Protein AF-A0A8B7J6E9-F1 (afdb_monomer_lite)

Radius of gyration: 14.66 Å; chains: 1; bounding box: 37×29×41 Å

pLDDT: mean 97.32, std 1.96, range [85.5, 98.81]

Structure (mmCIF, N/CA/C/O backbone):
data_AF-A0A8B7J6E9-F1
#
_entry.id   AF-A0A8B7J6E9-F1
#
loop_
_atom_site.group_PDB
_atom_site.id
_atom_site.type_symbol
_atom_site.label_atom_id
_atom_site.label_alt_id
_atom_site.label_comp_id
_atom_site.label_asym_id
_atom_site.label_entity_id
_atom_site.label_seq_id
_atom_site.pdbx_PDB_ins_code
_atom_site.Cartn_x
_atom_site.Cartn_y
_atom_site.Cartn_z
_atom_site.occupancy
_atom_site.B_iso_or_equiv
_atom_site.auth_seq_id
_atom_site.auth_comp_id
_atom_site.auth_asym_id
_atom_site.auth_atom_id
_atom_site.pdbx_PDB_model_num
ATOM 1 N N . SER A 1 1 ? 13.350 5.293 -12.686 1.00 85.50 1 SER A N 1
ATOM 2 C CA . SER A 1 1 ? 12.017 5.056 -12.094 1.00 85.50 1 SER A CA 1
ATOM 3 C C . SER A 1 1 ? 11.656 3.571 -12.085 1.00 85.50 1 SER A C 1
ATOM 5 O O . SER A 1 1 ? 11.449 3.033 -11.006 1.00 85.50 1 SER A O 1
ATOM 7 N N . PHE A 1 2 ? 11.700 2.877 -13.236 1.00 96.94 2 PHE A N 1
ATOM 8 C CA . PHE A 1 2 ? 11.349 1.450 -13.368 1.00 96.94 2 PHE A CA 1
ATOM 9 C C . PHE A 1 2 ? 11.949 0.525 -12.295 1.00 96.94 2 PHE A C 1
ATOM 11 O O . PHE A 1 2 ? 11.210 -0.115 -11.555 1.00 96.94 2 PHE A O 1
ATOM 18 N N . ALA A 1 3 ? 13.278 0.523 -12.136 1.00 97.44 3 ALA A N 1
ATOM 19 C CA . ALA A 1 3 ? 13.962 -0.342 -11.169 1.00 97.44 3 ALA A CA 1
ATOM 20 C C . ALA A 1 3 ? 13.503 -0.131 -9.712 1.00 97.44 3 ALA A C 1
ATOM 22 O O . ALA A 1 3 ? 13.430 -1.090 -8.945 1.00 97.44 3 ALA A O 1
ATOM 23 N N . ARG A 1 4 ? 13.149 1.108 -9.330 1.00 97.75 4 ARG A N 1
ATOM 24 C CA . ARG A 1 4 ? 12.615 1.411 -7.991 1.00 97.75 4 ARG A CA 1
ATOM 25 C C . ARG A 1 4 ? 11.252 0.757 -7.794 1.00 97.75 4 ARG A C 1
ATOM 27 O O . ARG A 1 4 ? 11.024 0.134 -6.767 1.00 97.75 4 ARG A O 1
ATOM 34 N N . ILE A 1 5 ? 10.363 0.882 -8.775 1.00 98.12 5 ILE A N 1
ATOM 35 C CA . ILE A 1 5 ? 9.013 0.316 -8.695 1.00 98.12 5 ILE A CA 1
ATOM 36 C C . ILE A 1 5 ? 9.085 -1.217 -8.731 1.00 98.12 5 ILE A C 1
ATOM 38 O O . ILE A 1 5 ? 8.449 -1.874 -7.913 1.00 98.12 5 ILE A O 1
ATOM 42 N N . LYS A 1 6 ? 9.945 -1.788 -9.586 1.00 97.94 6 LYS A N 1
ATOM 43 C CA . LYS A 1 6 ? 10.235 -3.228 -9.609 1.00 97.94 6 LYS A CA 1
ATOM 44 C C . LYS A 1 6 ? 10.681 -3.736 -8.235 1.00 97.94 6 LYS A C 1
ATOM 46 O O . LYS A 1 6 ? 10.162 -4.741 -7.774 1.00 97.94 6 LYS A O 1
ATOM 51 N N . LYS A 1 7 ? 11.562 -3.010 -7.532 1.00 98.12 7 LYS A N 1
ATOM 52 C CA . LYS A 1 7 ? 11.974 -3.355 -6.158 1.00 98.12 7 LYS A CA 1
ATOM 53 C C . LYS A 1 7 ? 10.786 -3.425 -5.186 1.00 98.12 7 LYS A C 1
ATOM 55 O O . LYS A 1 7 ? 10.747 -4.332 -4.364 1.00 98.12 7 LYS A O 1
ATOM 60 N N . TRP A 1 8 ? 9.827 -2.505 -5.278 1.00 98.44 8 TRP A N 1
ATOM 61 C CA . TRP A 1 8 ? 8.625 -2.521 -4.433 1.00 98.44 8 TRP A CA 1
ATOM 62 C C . TRP A 1 8 ? 7.673 -3.670 -4.764 1.00 98.44 8 TRP A C 1
ATOM 64 O O . TRP A 1 8 ? 7.115 -4.279 -3.857 1.00 98.44 8 TRP A O 1
ATOM 74 N N . ILE A 1 9 ? 7.535 -4.009 -6.045 1.00 98.19 9 ILE A N 1
ATOM 75 C CA . ILE A 1 9 ? 6.778 -5.192 -6.469 1.00 98.19 9 ILE A CA 1
ATOM 76 C C . ILE A 1 9 ? 7.440 -6.469 -5.926 1.00 98.19 9 ILE A C 1
ATOM 78 O O . ILE A 1 9 ? 6.750 -7.346 -5.418 1.00 98.19 9 ILE A O 1
ATOM 82 N N . GLU A 1 10 ? 8.771 -6.565 -5.954 1.00 98.19 10 GLU A N 1
ATOM 83 C CA . GLU A 1 10 ? 9.491 -7.701 -5.361 1.00 98.19 10 GLU A CA 1
ATOM 84 C C . GLU A 1 10 ? 9.395 -7.735 -3.824 1.00 98.19 10 GLU A C 1
ATOM 86 O O . GLU A 1 10 ? 9.245 -8.810 -3.243 1.00 98.19 10 GLU A O 1
ATOM 91 N N . HIS A 1 11 ? 9.393 -6.581 -3.147 1.00 98.31 11 HIS A N 1
ATOM 92 C CA . HIS A 1 11 ? 9.071 -6.498 -1.712 1.00 98.31 11 HIS A CA 1
ATOM 93 C C . HIS A 1 11 ? 7.668 -7.051 -1.425 1.00 98.31 11 HIS A C 1
ATOM 95 O O . HIS A 1 11 ? 7.506 -7.888 -0.540 1.00 98.31 11 HIS A O 1
ATOM 101 N N . ALA A 1 12 ? 6.669 -6.675 -2.229 1.00 98.25 12 ALA A N 1
ATOM 102 C CA . ALA A 1 12 ? 5.304 -7.184 -2.093 1.00 98.25 12 ALA A CA 1
ATOM 103 C C . ALA A 1 12 ? 5.180 -8.696 -2.348 1.00 98.25 12 ALA A C 1
ATOM 105 O O . ALA A 1 12 ? 4.331 -9.341 -1.741 1.00 98.25 12 ALA A O 1
ATOM 106 N N . LYS A 1 13 ? 6.032 -9.280 -3.204 1.00 97.81 13 LYS A N 1
ATOM 107 C CA . LYS A 1 13 ? 6.082 -10.737 -3.435 1.00 97.81 13 LYS A CA 1
ATOM 108 C C . LYS A 1 13 ? 6.750 -11.513 -2.301 1.00 97.81 13 LYS A C 1
ATOM 110 O O . LYS A 1 13 ? 6.470 -12.696 -2.136 1.00 97.81 13 LYS A O 1
ATOM 115 N N . THR A 1 14 ? 7.680 -10.886 -1.581 1.00 97.88 14 THR A N 1
ATOM 116 C CA . THR A 1 14 ? 8.551 -11.573 -0.612 1.00 97.88 14 THR A CA 1
ATOM 117 C C . THR A 1 14 ? 8.152 -11.344 0.844 1.00 97.88 14 THR A C 1
ATOM 119 O O . THR A 1 14 ? 8.437 -12.192 1.690 1.00 97.88 14 THR A O 1
ATOM 122 N N . SER A 1 15 ? 7.484 -10.231 1.156 1.00 97.88 15 SER A N 1
ATOM 123 C CA . SER A 1 15 ? 7.000 -9.925 2.504 1.00 97.88 15 SER A CA 1
ATOM 124 C C . SER A 1 15 ? 5.830 -10.828 2.899 1.00 97.88 15 SER A C 1
ATOM 126 O O . SER A 1 15 ? 4.848 -10.949 2.174 1.00 97.88 15 SER A O 1
ATOM 128 N N . SER A 1 16 ? 5.878 -11.401 4.104 1.00 97.56 16 SER A N 1
ATOM 129 C CA . SER A 1 16 ? 4.777 -12.201 4.664 1.00 97.56 16 SER A CA 1
ATOM 130 C C . SER A 1 16 ? 3.538 -11.377 5.033 1.00 97.56 16 SER A C 1
ATOM 132 O O . SER A 1 16 ? 2.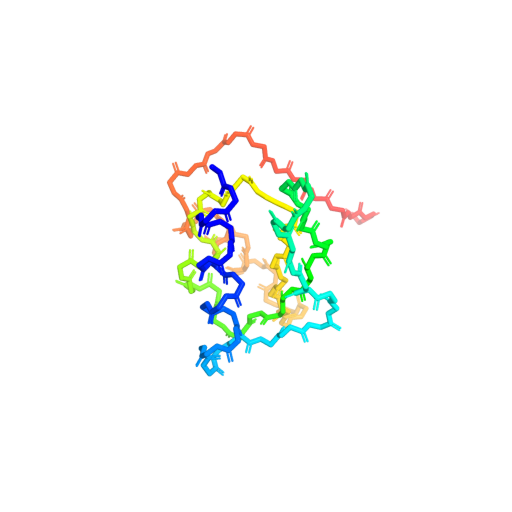467 -11.941 5.270 1.00 97.56 16 SER A O 1
ATOM 134 N N . ASN A 1 17 ? 3.688 -10.053 5.129 1.00 97.31 17 ASN A N 1
ATOM 135 C CA . ASN A 1 17 ? 2.605 -9.134 5.472 1.00 97.31 17 ASN A CA 1
ATOM 136 C C . ASN A 1 17 ? 1.858 -8.619 4.242 1.00 97.31 17 ASN A C 1
ATOM 138 O O . ASN A 1 17 ? 0.807 -8.006 4.409 1.00 97.31 17 ASN A O 1
ATOM 142 N N . LEU A 1 18 ? 2.388 -8.859 3.040 1.00 98.69 18 LEU A N 1
ATOM 143 C CA . LEU A 1 18 ? 1.860 -8.328 1.793 1.00 98.69 18 LEU A CA 1
ATOM 144 C C . LEU A 1 18 ? 1.307 -9.455 0.922 1.00 98.69 18 LEU A C 1
ATOM 146 O O . LEU A 1 18 ? 1.782 -10.588 0.936 1.00 98.69 18 LEU A O 1
ATOM 150 N N . THR A 1 19 ? 0.254 -9.162 0.174 1.00 98.69 19 THR A N 1
ATOM 151 C CA . THR A 1 19 ? -0.322 -10.091 -0.798 1.00 98.69 19 THR A CA 1
ATOM 152 C C . THR A 1 19 ? -0.715 -9.310 -2.038 1.00 98.69 19 THR A C 1
ATOM 154 O O . THR A 1 19 ? -1.498 -8.368 -1.962 1.00 98.69 19 THR A O 1
ATOM 157 N N . ILE A 1 20 ? -0.167 -9.684 -3.194 1.00 98.62 20 ILE A N 1
ATOM 158 C CA . ILE A 1 20 ? -0.567 -9.088 -4.472 1.00 98.62 20 ILE A CA 1
ATOM 159 C C . ILE A 1 20 ? -1.934 -9.660 -4.850 1.00 98.62 20 ILE A C 1
ATOM 161 O O . ILE A 1 20 ? -2.068 -10.862 -5.073 1.00 98.62 20 ILE A O 1
ATOM 165 N N . LEU A 1 21 ? -2.942 -8.793 -4.910 1.00 98.69 21 LEU A N 1
ATOM 166 C CA . LEU A 1 21 ? -4.313 -9.143 -5.278 1.00 98.69 21 LEU A CA 1
ATOM 167 C C . LEU A 1 21 ? -4.522 -9.125 -6.797 1.00 98.69 21 LEU A C 1
ATOM 169 O O . LEU A 1 21 ? -5.310 -9.907 -7.323 1.00 98.69 21 LEU A O 1
ATOM 173 N N . ALA A 1 22 ? -3.834 -8.222 -7.501 1.00 98.69 22 ALA A N 1
ATOM 174 C CA . ALA A 1 22 ? -3.915 -8.083 -8.951 1.00 98.69 22 ALA A CA 1
ATOM 175 C C . ALA A 1 22 ? -2.633 -7.466 -9.532 1.00 98.69 22 ALA A C 1
ATOM 177 O O . ALA A 1 22 ? -2.011 -6.612 -8.895 1.00 98.69 22 ALA A O 1
ATOM 178 N N . GLY A 1 23 ? -2.284 -7.866 -10.759 1.00 98.25 23 GLY A N 1
ATOM 179 C CA . GLY A 1 23 ? -1.127 -7.356 -11.501 1.00 98.25 23 GLY A CA 1
ATOM 180 C C . GLY A 1 23 ? 0.217 -7.790 -10.913 1.00 98.25 23 GLY A C 1
ATOM 181 O O . GLY A 1 23 ? 0.381 -8.933 -10.486 1.00 98.25 23 GLY A O 1
ATOM 182 N N . GLY A 1 24 ? 1.191 -6.876 -10.898 1.00 96.88 24 GLY A N 1
ATOM 183 C CA . GLY A 1 24 ? 2.549 -7.143 -10.400 1.00 96.88 24 GLY A CA 1
ATOM 184 C C . GLY A 1 24 ? 3.539 -7.624 -11.470 1.00 96.88 24 GLY A C 1
ATOM 185 O O . GLY A 1 24 ? 4.666 -8.012 -11.136 1.00 96.88 24 GLY A O 1
ATOM 186 N N . GLY A 1 25 ? 3.150 -7.584 -12.747 1.00 97.50 25 GLY A N 1
ATOM 187 C CA . GLY A 1 25 ? 4.056 -7.715 -13.882 1.00 97.50 25 GLY A CA 1
ATOM 188 C C . GLY A 1 25 ? 4.848 -6.432 -14.154 1.00 97.50 25 GLY A C 1
ATOM 189 O O . GLY A 1 25 ? 4.384 -5.311 -13.930 1.00 97.50 25 GLY A O 1
ATOM 190 N N . CYS A 1 26 ? 6.071 -6.592 -14.653 1.00 96.94 26 CYS A N 1
ATOM 191 C CA . CYS A 1 26 ? 6.854 -5.498 -15.218 1.00 96.94 26 CYS A CA 1
ATOM 192 C C . CYS A 1 26 ? 7.776 -6.031 -16.318 1.00 96.94 26 CYS A C 1
ATOM 194 O O . CYS A 1 26 ? 8.308 -7.135 -16.200 1.00 96.94 26 CYS A O 1
ATOM 196 N N . ASP A 1 27 ? 7.964 -5.238 -17.367 1.00 97.44 27 ASP A N 1
ATOM 197 C CA . ASP A 1 27 ? 8.798 -5.567 -18.520 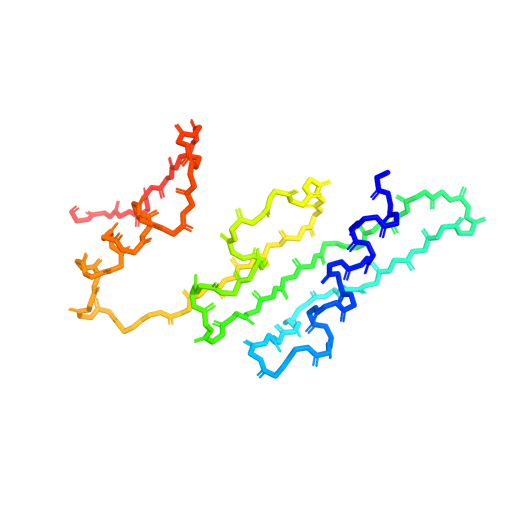1.00 97.44 27 ASP A CA 1
ATOM 198 C C . ASP A 1 27 ? 9.526 -4.300 -18.982 1.00 97.44 27 ASP A C 1
ATOM 200 O O . ASP A 1 27 ? 8.909 -3.244 -19.118 1.00 97.44 27 ASP A O 1
ATOM 204 N N . ASP A 1 28 ? 10.841 -4.399 -19.165 1.00 97.00 28 ASP A N 1
ATOM 205 C CA . ASP A 1 28 ? 11.718 -3.350 -19.687 1.00 97.00 28 ASP A CA 1
ATOM 206 C C . ASP A 1 28 ? 12.392 -3.721 -21.020 1.00 97.00 28 ASP A C 1
ATOM 208 O O . ASP A 1 28 ? 13.292 -3.012 -21.469 1.00 97.00 28 ASP A O 1
ATOM 212 N N . SER A 1 29 ? 11.943 -4.791 -21.687 1.00 97.50 29 SER A N 1
ATOM 213 C CA . SER A 1 29 ? 12.522 -5.284 -22.946 1.00 97.50 29 SER A CA 1
ATOM 214 C C . SER A 1 29 ? 12.353 -4.326 -24.134 1.00 97.50 29 SER A C 1
ATOM 216 O O . SER A 1 29 ? 13.240 -4.242 -24.984 1.00 97.50 29 SER A O 1
ATOM 218 N N . VAL A 1 30 ? 11.237 -3.589 -24.193 1.00 97.06 30 VAL A N 1
ATOM 219 C CA . VAL A 1 30 ? 10.928 -2.607 -25.257 1.00 97.06 30 VAL A CA 1
ATOM 220 C C . VAL A 1 30 ? 10.759 -1.192 -24.695 1.00 97.06 30 VAL A C 1
AT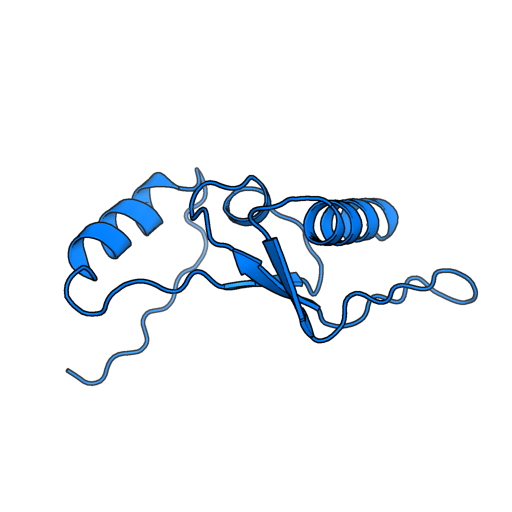OM 222 O O . VAL A 1 30 ? 11.196 -0.216 -25.301 1.00 97.06 30 VAL A O 1
ATOM 225 N N . GLY A 1 31 ? 10.136 -1.063 -23.528 1.00 96.75 31 GLY A N 1
ATOM 226 C CA . GLY A 1 31 ? 9.920 0.199 -22.825 1.00 96.75 31 GLY A CA 1
ATOM 227 C C . GLY A 1 31 ? 9.674 -0.071 -21.348 1.00 96.75 31 GLY A C 1
ATOM 228 O O . GLY A 1 31 ? 9.492 -1.216 -20.968 1.00 96.75 31 GLY A O 1
ATOM 229 N N . TYR A 1 32 ? 9.674 0.960 -20.504 1.00 97.75 32 TYR A N 1
ATOM 230 C CA . TYR A 1 32 ? 9.545 0.792 -19.051 1.00 97.75 32 TYR A CA 1
ATOM 231 C C . TYR A 1 32 ? 8.089 0.566 -18.619 1.00 97.75 32 TYR A C 1
ATOM 233 O O . TYR A 1 32 ? 7.461 1.463 -18.051 1.00 97.75 32 TYR A O 1
ATOM 241 N N . PHE A 1 33 ? 7.554 -0.624 -18.892 1.00 97.94 33 PHE A N 1
ATOM 242 C CA . PHE A 1 33 ? 6.154 -0.965 -18.657 1.00 97.94 33 PHE A CA 1
ATOM 243 C C . PHE A 1 33 ? 5.946 -1.659 -17.313 1.00 97.94 33 PHE A C 1
ATOM 245 O O . PHE A 1 33 ? 6.570 -2.671 -17.000 1.00 97.94 33 PHE A O 1
ATOM 252 N N . ILE A 1 34 ? 5.029 -1.119 -16.513 1.00 98.06 34 ILE A N 1
ATOM 253 C CA . ILE A 1 34 ? 4.645 -1.679 -15.217 1.00 98.06 34 ILE A CA 1
ATOM 254 C C . ILE A 1 34 ? 3.135 -1.835 -15.205 1.00 98.06 34 ILE A C 1
ATOM 256 O O . ILE A 1 34 ? 2.413 -0.867 -15.453 1.00 98.06 34 ILE A O 1
ATOM 260 N N . GLU A 1 35 ? 2.669 -3.047 -14.926 1.00 98.25 35 GLU A N 1
ATOM 261 C CA . GLU A 1 35 ? 1.244 -3.306 -14.772 1.00 98.25 35 GLU A CA 1
ATOM 262 C C . GLU A 1 35 ? 0.700 -2.601 -13.521 1.00 98.25 35 GLU A C 1
ATOM 264 O O . GLU A 1 35 ? 1.398 -2.535 -12.503 1.00 98.25 35 GLU A O 1
ATOM 269 N N . PRO A 1 36 ? -0.554 -2.116 -13.546 1.00 98.50 36 PRO A N 1
ATOM 270 C CA . PRO A 1 36 ? -1.242 -1.704 -12.330 1.00 98.50 36 PRO A CA 1
ATOM 271 C C . PRO A 1 36 ? -1.221 -2.829 -11.297 1.00 98.50 36 PRO A C 1
ATOM 273 O O . PRO A 1 36 ? -1.616 -3.953 -11.595 1.00 98.50 36 PRO A O 1
ATOM 276 N N . CYS A 1 37 ? -0.754 -2.527 -10.090 1.00 98.75 37 CYS A N 1
ATOM 277 C CA . CYS A 1 37 ? -0.570 -3.499 -9.023 1.00 98.75 37 CYS A CA 1
ATOM 278 C C . CYS A 1 37 ? -1.426 -3.117 -7.817 1.00 98.75 37 CYS A C 1
ATOM 280 O O . CYS A 1 37 ? -1.356 -1.981 -7.343 1.00 98.75 37 CYS A O 1
ATOM 282 N N . ILE A 1 38 ? -2.218 -4.067 -7.318 1.00 98.81 38 ILE A N 1
ATOM 283 C CA . ILE A 1 38 ? -2.999 -3.917 -6.087 1.00 98.81 38 ILE A CA 1
ATOM 284 C C . ILE A 1 38 ? -2.425 -4.873 -5.048 1.00 98.81 38 ILE A C 1
ATOM 286 O O . ILE A 1 38 ? -2.356 -6.079 -5.286 1.00 98.81 38 ILE A O 1
ATOM 290 N N . VAL A 1 39 ? -2.036 -4.337 -3.896 1.00 98.81 39 VAL A N 1
ATOM 291 C CA . VAL A 1 39 ? -1.424 -5.080 -2.792 1.00 98.81 39 VAL A CA 1
ATOM 292 C C . VAL A 1 39 ? -2.286 -4.929 -1.547 1.00 98.81 39 VAL A C 1
ATOM 294 O O . VAL A 1 39 ? -2.624 -3.817 -1.162 1.00 98.81 39 VAL A O 1
ATOM 297 N N . GLU A 1 40 ? -2.628 -6.026 -0.888 1.00 98.81 40 GLU A N 1
ATOM 298 C CA . GLU A 1 40 ? -3.173 -6.001 0.468 1.00 98.81 40 GLU A CA 1
ATOM 299 C C . GLU A 1 40 ? -2.028 -6.069 1.478 1.00 98.81 40 GLU A C 1
ATOM 301 O O . GLU A 1 40 ? -1.144 -6.919 1.352 1.00 98.81 40 GLU A O 1
ATOM 306 N N . SER A 1 41 ? -2.053 -5.202 2.491 1.00 98.62 41 SER A N 1
ATOM 307 C CA . SER A 1 41 ? -1.177 -5.302 3.655 1.00 98.62 41 SER A CA 1
ATOM 308 C C . SER A 1 41 ? -1.953 -5.750 4.889 1.00 98.62 41 SER A C 1
ATOM 310 O O . SER A 1 41 ? -3.037 -5.246 5.175 1.00 98.62 41 SER A O 1
ATOM 312 N N . LYS A 1 42 ? -1.355 -6.650 5.673 1.00 98.25 42 LYS A N 1
ATOM 313 C CA . LYS A 1 42 ? -1.794 -6.989 7.037 1.00 98.25 42 LYS A CA 1
ATOM 314 C C . LYS A 1 42 ? -1.172 -6.079 8.097 1.00 98.25 42 LYS A C 1
ATOM 316 O O . LYS A 1 42 ? -1.664 -6.036 9.224 1.00 98.25 42 LYS A O 1
ATOM 321 N N . ASP A 1 43 ? -0.112 -5.354 7.742 1.00 98.06 43 ASP A N 1
ATOM 322 C CA . ASP A 1 43 ? 0.571 -4.396 8.607 1.00 98.06 43 ASP A CA 1
ATOM 323 C C . ASP A 1 43 ? 0.393 -2.970 8.055 1.00 98.06 43 ASP A C 1
ATOM 325 O O . ASP A 1 43 ? 0.992 -2.621 7.030 1.00 98.06 43 ASP A O 1
ATOM 329 N N . PRO A 1 44 ? -0.394 -2.104 8.717 1.00 97.12 44 PRO A N 1
ATOM 330 C CA . PRO A 1 44 ? -0.582 -0.735 8.251 1.00 97.12 44 PRO A CA 1
ATOM 331 C C . PRO A 1 44 ? 0.692 0.116 8.348 1.00 97.12 44 PRO A C 1
ATOM 333 O O . PRO A 1 44 ? 0.717 1.237 7.850 1.00 97.12 44 PRO A O 1
ATOM 336 N N . LYS A 1 45 ? 1.747 -0.38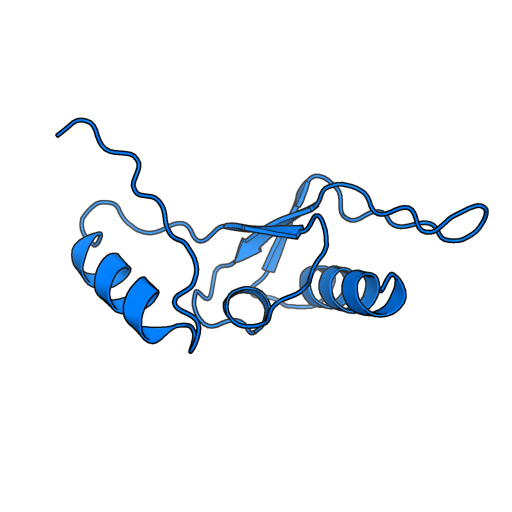8 9.001 1.00 96.88 45 LYS A N 1
ATOM 337 C CA . LYS A 1 45 ? 3.035 0.285 9.175 1.00 96.88 45 LYS A CA 1
ATOM 338 C C . LYS A 1 45 ? 4.150 -0.306 8.307 1.00 96.88 45 LYS A C 1
ATOM 340 O O . LYS A 1 45 ? 5.295 0.139 8.472 1.00 96.88 45 LYS A O 1
ATOM 345 N N . ASP A 1 46 ? 3.841 -1.234 7.396 1.00 98.25 46 ASP A N 1
ATOM 346 C CA . ASP A 1 46 ? 4.803 -1.749 6.412 1.00 98.25 46 ASP A CA 1
ATOM 347 C C . ASP A 1 46 ? 5.415 -0.580 5.611 1.00 98.25 46 ASP A C 1
ATOM 349 O O . ASP A 1 46 ? 4.711 0.397 5.328 1.00 98.25 46 ASP A O 1
ATOM 353 N N . PRO A 1 47 ? 6.706 -0.634 5.235 1.00 97.81 47 PRO A N 1
ATOM 354 C CA . PRO A 1 47 ? 7.336 0.410 4.428 1.00 97.81 47 PRO A CA 1
ATOM 355 C C . PRO A 1 47 ? 6.545 0.810 3.172 1.00 97.81 47 PRO A C 1
ATOM 357 O O . PRO A 1 47 ? 6.528 1.991 2.823 1.00 97.81 47 PRO A O 1
ATOM 360 N N . ILE A 1 48 ? 5.820 -0.124 2.540 1.00 98.00 48 ILE A N 1
ATOM 361 C CA . ILE A 1 48 ? 5.015 0.153 1.338 1.00 98.00 48 ILE A CA 1
ATOM 362 C C . ILE A 1 48 ? 3.830 1.107 1.600 1.00 98.00 48 ILE A C 1
ATOM 364 O O . ILE A 1 48 ? 3.298 1.694 0.662 1.00 98.00 48 ILE A O 1
ATOM 368 N N . MET A 1 49 ? 3.413 1.272 2.862 1.00 98.00 49 MET A N 1
ATOM 369 C CA . MET A 1 49 ? 2.369 2.217 3.291 1.00 98.00 49 MET A CA 1
ATOM 370 C C . MET A 1 49 ? 2.925 3.613 3.611 1.00 98.00 49 MET A C 1
ATOM 372 O O . MET A 1 49 ? 2.155 4.541 3.847 1.00 98.00 49 MET A O 1
ATOM 376 N N . LYS A 1 50 ? 4.254 3.762 3.674 1.00 97.44 50 LYS A N 1
ATOM 377 C CA . LYS A 1 50 ? 4.929 4.972 4.165 1.00 97.44 50 LYS A CA 1
ATOM 378 C C . LYS A 1 50 ? 5.742 5.684 3.104 1.00 97.44 50 LYS A C 1
ATOM 380 O O . LYS A 1 50 ? 5.832 6.906 3.136 1.00 97.44 50 LYS A O 1
ATOM 385 N N . GLU A 1 51 ? 6.383 4.928 2.223 1.00 97.00 51 GLU A N 1
ATOM 386 C CA . GLU A 1 51 ? 7.319 5.468 1.246 1.00 97.00 51 GLU A CA 1
ATOM 387 C C . GLU A 1 51 ? 6.639 5.775 -0.090 1.00 97.00 51 GLU A C 1
ATOM 389 O O . GLU A 1 51 ? 5.823 5.011 -0.602 1.00 97.00 51 GLU A O 1
ATOM 394 N N . GLU A 1 52 ? 7.024 6.894 -0.700 1.00 96.62 52 GLU A N 1
ATOM 395 C CA . GLU A 1 52 ? 6.490 7.300 -1.994 1.00 96.62 52 GLU A CA 1
ATOM 396 C C . GLU A 1 52 ? 7.137 6.503 -3.144 1.00 96.62 52 GLU A C 1
ATOM 398 O O . GLU A 1 52 ? 8.317 6.656 -3.477 1.00 96.62 52 GLU A O 1
ATOM 403 N N . ILE A 1 53 ? 6.347 5.637 -3.784 1.00 96.69 53 ILE A N 1
ATOM 404 C CA . ILE A 1 53 ? 6.825 4.722 -4.836 1.00 96.69 53 ILE A CA 1
ATOM 405 C C . ILE A 1 53 ? 6.941 5.429 -6.203 1.00 96.69 53 ILE A C 1
ATOM 407 O O . ILE A 1 53 ? 7.865 5.138 -6.980 1.00 96.69 53 ILE A O 1
ATOM 411 N N . PHE A 1 54 ? 6.027 6.371 -6.488 1.00 95.69 54 PHE A N 1
ATOM 412 C CA . PHE A 1 54 ? 5.789 6.989 -7.807 1.00 95.69 54 PHE A CA 1
ATOM 413 C C . PHE A 1 54 ? 5.647 5.953 -8.936 1.00 95.69 54 PHE A C 1
ATOM 415 O O . PHE A 1 54 ? 6.361 5.991 -9.942 1.00 95.69 54 PHE A O 1
ATOM 422 N N . GLY A 1 55 ? 4.743 4.996 -8.753 1.00 96.75 55 GLY A N 1
ATOM 423 C CA . GLY 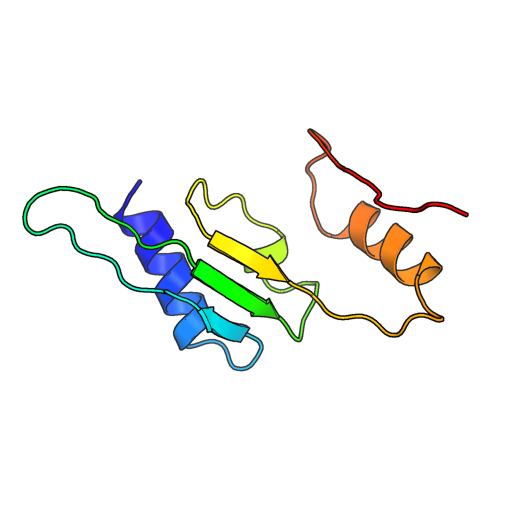A 1 55 ? 4.395 3.984 -9.745 1.00 96.75 55 GLY A CA 1
ATOM 424 C C . GLY A 1 55 ? 2.936 3.562 -9.595 1.00 96.75 55 GLY A C 1
ATOM 425 O O . GLY A 1 55 ? 2.291 3.974 -8.631 1.00 96.75 55 GLY A O 1
ATOM 426 N N . PRO A 1 56 ? 2.406 2.743 -10.515 1.00 98.12 56 PRO A N 1
ATOM 427 C CA . PRO A 1 56 ? 1.020 2.288 -10.472 1.00 98.12 56 PRO A CA 1
ATOM 428 C C . PRO A 1 56 ? 0.843 1.157 -9.440 1.00 98.12 56 PRO A C 1
ATOM 430 O O . PRO A 1 56 ? 0.443 0.049 -9.781 1.00 98.12 56 PRO A O 1
ATOM 433 N N . VAL A 1 57 ? 1.197 1.425 -8.180 1.00 98.50 57 VAL A N 1
ATOM 434 C CA . VAL A 1 57 ? 1.141 0.479 -7.059 1.00 98.50 57 VAL A CA 1
ATOM 435 C C . VAL A 1 57 ? 0.206 1.049 -6.000 1.00 98.50 57 VAL A C 1
ATOM 437 O O . VAL A 1 57 ? 0.506 2.076 -5.395 1.00 98.50 57 VAL A O 1
ATOM 440 N N . LEU A 1 58 ? -0.929 0.387 -5.801 1.00 98.69 58 LEU A N 1
ATOM 441 C CA . LEU A 1 58 ? -1.921 0.719 -4.787 1.00 98.69 58 LEU A CA 1
ATOM 442 C C . LEU A 1 58 ? -1.842 -0.299 -3.651 1.00 98.69 58 LEU A C 1
ATOM 444 O O . LEU A 1 58 ? -2.025 -1.493 -3.888 1.00 98.69 58 LEU A O 1
ATOM 448 N N . THR A 1 59 ? -1.642 0.176 -2.424 1.00 98.62 59 THR A N 1
ATOM 449 C CA . THR A 1 59 ? -1.715 -0.670 -1.227 1.00 98.62 59 THR A CA 1
ATOM 450 C C . THR A 1 59 ? -3.027 -0.433 -0.486 1.00 98.62 59 THR A C 1
ATOM 452 O O . THR A 1 59 ? -3.449 0.707 -0.295 1.00 98.62 59 THR A O 1
ATOM 455 N N . VAL A 1 60 ? -3.669 -1.515 -0.056 1.00 98.69 60 VAL A N 1
ATOM 456 C CA . VAL A 1 60 ? -4.927 -1.534 0.689 1.00 98.69 60 VAL A CA 1
ATOM 457 C C . VAL A 1 60 ? -4.677 -2.130 2.071 1.00 98.69 60 VAL A C 1
ATOM 459 O O . VAL A 1 60 ? -4.026 -3.164 2.199 1.00 98.69 60 VAL A O 1
ATOM 462 N N . TYR A 1 61 ? -5.228 -1.499 3.107 1.00 98.56 61 TYR A N 1
ATOM 463 C CA . TYR A 1 61 ? -5.287 -2.045 4.461 1.00 98.56 61 TYR A CA 1
ATOM 464 C C . TYR A 1 61 ? -6.750 -2.167 4.886 1.00 98.56 61 TYR A C 1
ATOM 466 O O . TYR A 1 61 ? -7.470 -1.168 4.948 1.00 98.56 61 TYR A O 1
ATOM 474 N N . VAL A 1 62 ? -7.198 -3.391 5.168 1.00 98.25 62 VAL A N 1
ATOM 475 C CA . VAL A 1 62 ? -8.563 -3.655 5.638 1.00 98.25 62 VAL A CA 1
ATOM 476 C C . VAL A 1 62 ? -8.602 -3.529 7.157 1.00 98.25 62 VAL A C 1
ATOM 478 O O . VAL A 1 62 ? -7.819 -4.158 7.868 1.00 98.25 62 VAL A O 1
ATOM 481 N N . TYR A 1 63 ? -9.543 -2.738 7.668 1.00 97.75 63 TYR A N 1
ATOM 482 C CA . TYR A 1 63 ? -9.728 -2.530 9.100 1.00 97.75 63 TYR A CA 1
ATOM 483 C C . TYR A 1 63 ? -11.134 -2.941 9.561 1.00 97.75 63 TYR A C 1
ATOM 485 O O . TYR A 1 63 ? -12.083 -2.880 8.778 1.00 97.75 63 TYR A O 1
ATOM 493 N N . PRO A 1 64 ? -11.314 -3.331 10.838 1.00 97.00 64 PRO A N 1
ATOM 494 C CA . PRO A 1 64 ? -12.642 -3.595 11.381 1.00 97.00 64 PRO A CA 1
ATOM 495 C C . PRO A 1 64 ? -13.464 -2.306 11.464 1.00 97.00 64 PRO A C 1
ATOM 497 O O . PRO A 1 64 ? -13.033 -1.357 12.114 1.00 97.00 64 PRO A O 1
ATOM 500 N N . GLU A 1 65 ? -14.669 -2.306 10.896 1.00 94.12 65 GLU A N 1
ATOM 501 C CA . GLU A 1 65 ? -15.599 -1.162 10.814 1.00 94.12 65 GLU A CA 1
ATOM 502 C C . GLU A 1 65 ? -15.668 -0.315 12.100 1.00 94.12 65 GLU A C 1
ATOM 504 O O . GLU A 1 65 ? -15.494 0.903 12.084 1.00 94.12 65 GLU A O 1
ATOM 509 N N . LYS A 1 66 ? -15.823 -0.973 13.255 1.00 96.25 66 LYS A N 1
ATOM 510 C CA . LYS A 1 66 ? -15.971 -0.314 14.564 1.00 96.25 66 LYS A CA 1
ATOM 511 C C . LYS A 1 66 ? -14.720 0.417 15.062 1.00 96.25 66 LYS A C 1
ATOM 513 O O . LYS A 1 66 ? -14.791 1.088 16.087 1.00 96.25 66 LYS A O 1
ATOM 518 N N . ARG A 1 67 ? -13.585 0.290 14.372 1.00 95.81 67 ARG A N 1
ATOM 519 C CA . ARG A 1 67 ? -12.317 0.945 14.721 1.00 95.81 67 ARG A CA 1
ATOM 520 C C . ARG A 1 67 ? -11.967 2.122 13.814 1.00 95.81 67 ARG A C 1
ATOM 522 O O . ARG A 1 67 ? -10.809 2.518 13.780 1.00 95.81 67 ARG A O 1
ATOM 529 N N . TYR A 1 68 ? -12.922 2.696 13.081 1.00 96.12 68 TYR A N 1
ATOM 530 C CA . TYR A 1 68 ? -12.618 3.801 12.162 1.00 96.12 68 TYR A CA 1
ATOM 531 C C . TYR A 1 68 ? -11.884 4.975 12.846 1.00 96.12 68 TYR A C 1
ATOM 533 O O . TYR A 1 68 ? -11.011 5.576 12.232 1.00 96.12 68 TYR A O 1
ATOM 541 N N . LYS A 1 69 ? -12.170 5.275 14.125 1.00 96.12 69 LYS A N 1
ATOM 542 C CA . LYS A 1 69 ? -11.473 6.338 14.876 1.00 96.12 69 LYS A CA 1
ATOM 543 C C . LYS A 1 69 ? -9.978 6.058 15.034 1.00 96.12 69 LYS A C 1
ATOM 545 O O . LYS A 1 69 ? -9.174 6.934 14.738 1.00 96.12 69 LYS A O 1
ATOM 550 N N . ASP A 1 70 ? -9.621 4.831 15.409 1.00 97.31 70 ASP A N 1
ATOM 551 C CA . ASP A 1 70 ? -8.224 4.390 15.508 1.00 97.31 70 ASP A CA 1
ATOM 552 C C . ASP A 1 70 ? -7.528 4.467 14.138 1.00 97.31 70 ASP A C 1
ATOM 554 O O . ASP A 1 70 ? -6.330 4.721 14.043 1.00 97.31 70 ASP A O 1
ATOM 558 N N . ILE A 1 71 ? -8.283 4.255 13.054 1.00 97.44 71 ILE A N 1
ATOM 559 C CA . ILE A 1 71 ? -7.768 4.340 11.684 1.00 97.44 71 ILE A CA 1
ATOM 560 C C . ILE A 1 71 ? -7.520 5.780 11.252 1.00 97.44 71 ILE A C 1
ATOM 562 O O . ILE A 1 71 ? -6.549 6.025 10.545 1.00 97.44 71 ILE A O 1
ATOM 566 N N . LEU A 1 72 ? -8.329 6.740 11.699 1.00 97.38 72 LEU A N 1
ATOM 567 C CA . LEU A 1 72 ? -8.051 8.155 11.451 1.00 97.38 72 LEU A CA 1
ATOM 568 C C . LEU A 1 72 ? -6.738 8.588 12.122 1.00 97.38 72 LEU A C 1
ATOM 570 O O . LEU A 1 72 ? -5.922 9.243 11.480 1.00 97.38 72 LEU A O 1
ATOM 574 N N . GLU A 1 73 ? -6.489 8.160 13.364 1.00 97.69 73 GLU A N 1
ATOM 575 C CA . GLU A 1 73 ? -5.211 8.412 14.054 1.00 97.69 73 GLU A CA 1
ATOM 576 C C . GLU A 1 73 ? -4.037 7.689 13.372 1.00 97.69 73 G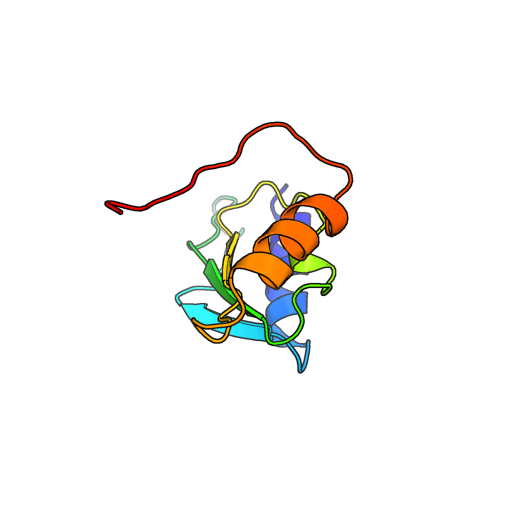LU A C 1
ATOM 578 O O . GLU A 1 73 ? -2.941 8.232 13.222 1.00 97.69 73 GLU A O 1
ATOM 583 N N . LEU A 1 74 ? -4.261 6.464 12.899 1.00 97.75 74 LEU A N 1
ATOM 584 C CA . LEU A 1 74 ? -3.271 5.733 12.118 1.00 97.75 74 LEU A CA 1
ATOM 585 C C . LEU A 1 74 ? -2.921 6.471 10.817 1.00 97.75 74 LEU A C 1
ATOM 587 O O . LEU A 1 74 ? -1.740 6.571 10.495 1.00 97.75 74 LEU A O 1
ATOM 591 N N . ILE A 1 75 ? -3.904 6.993 10.079 1.00 97.56 75 ILE A N 1
ATOM 592 C CA . ILE A 1 75 ? -3.673 7.760 8.843 1.00 97.56 75 ILE A CA 1
ATOM 593 C C . ILE A 1 75 ? -2.813 8.996 9.135 1.00 97.56 75 ILE A C 1
ATOM 595 O O . ILE A 1 75 ? -1.838 9.223 8.422 1.00 97.56 75 ILE A O 1
ATOM 599 N N . ASP A 1 76 ? -3.129 9.734 10.202 1.00 97.25 76 ASP A N 1
ATOM 600 C CA . ASP A 1 76 ? -2.389 10.931 10.629 1.00 97.25 76 ASP A CA 1
ATOM 601 C C . ASP A 1 76 ? -0.922 10.627 10.987 1.00 97.25 76 ASP A C 1
ATOM 603 O O . ASP A 1 76 ? -0.016 11.393 10.673 1.00 97.25 76 ASP A O 1
ATOM 607 N N . THR A 1 77 ? -0.664 9.468 11.599 1.00 97.31 77 THR A N 1
ATOM 608 C CA . THR A 1 77 ? 0.648 9.155 12.192 1.00 97.31 77 THR A CA 1
ATOM 609 C C . THR A 1 77 ? 1.534 8.224 11.362 1.00 97.31 77 THR A C 1
ATOM 611 O O . THR A 1 77 ? 2.707 8.028 11.694 1.00 97.31 77 THR A O 1
ATOM 614 N N . THR A 1 78 ? 1.014 7.607 10.298 1.00 97.31 78 THR A N 1
ATOM 615 C CA . THR A 1 78 ? 1.762 6.579 9.548 1.00 97.31 78 THR A CA 1
ATOM 616 C C . THR A 1 78 ? 2.854 7.172 8.664 1.00 97.31 78 THR A C 1
ATOM 618 O O . THR A 1 78 ? 3.911 6.550 8.519 1.00 97.31 78 THR A O 1
ATOM 621 N N . THR A 1 79 ? 2.640 8.362 8.099 1.00 96.56 79 THR A N 1
ATOM 622 C CA . THR A 1 79 ? 3.571 8.983 7.145 1.00 96.56 79 THR A CA 1
ATOM 623 C C . THR A 1 79 ? 3.906 10.420 7.549 1.00 96.56 79 THR A C 1
ATOM 625 O O . THR A 1 79 ? 3.085 11.073 8.184 1.00 96.56 79 THR A O 1
ATOM 628 N N . PRO A 1 80 ? 5.078 10.953 7.161 1.00 95.50 80 PRO A N 1
ATOM 629 C CA . PRO A 1 80 ? 5.411 12.359 7.389 1.00 95.50 80 PRO A CA 1
ATOM 630 C C . PRO A 1 80 ? 4.776 13.308 6.354 1.00 95.50 80 PRO A C 1
ATOM 632 O O . PRO A 1 80 ? 5.071 14.503 6.364 1.00 95.50 80 PRO A O 1
ATOM 635 N N . TYR A 1 81 ? 3.979 12.793 5.411 1.00 96.31 81 TYR A N 1
ATOM 636 C CA . TYR A 1 81 ? 3.444 13.553 4.284 1.00 96.31 81 TYR A CA 1
ATOM 637 C C . TYR A 1 81 ? 2.020 14.051 4.563 1.00 96.31 81 TYR A C 1
ATOM 639 O O . TYR A 1 81 ? 1.231 13.373 5.210 1.00 96.31 81 TYR A O 1
ATOM 647 N N . GLY A 1 82 ? 1.670 15.219 4.013 1.00 96.19 82 GLY A N 1
ATOM 648 C CA . GLY A 1 82 ? 0.355 15.857 4.188 1.00 96.19 82 GLY A CA 1
ATOM 649 C C . GLY A 1 82 ? -0.152 16.558 2.926 1.00 96.19 82 GLY A C 1
ATOM 650 O O . GLY A 1 82 ? -0.683 17.660 3.008 1.00 96.19 82 GLY A O 1
ATOM 651 N N . LEU A 1 83 ? 0.085 15.967 1.747 1.00 97.00 83 LEU A N 1
ATOM 652 C CA . LEU A 1 83 ? -0.203 16.608 0.457 1.00 97.00 83 LEU A CA 1
ATOM 653 C C . LEU A 1 83 ? -1.684 16.517 0.060 1.00 97.00 83 LEU A C 1
ATOM 655 O O . LEU A 1 83 ? -2.321 17.532 -0.205 1.00 97.00 83 LEU A O 1
ATOM 659 N N . THR A 1 84 ? -2.228 15.301 0.004 1.00 98.19 84 THR A N 1
ATOM 660 C CA . THR A 1 84 ? -3.623 15.045 -0.379 1.00 98.19 84 THR A CA 1
ATOM 661 C C . THR A 1 84 ? -4.186 13.865 0.395 1.00 98.19 84 THR A C 1
ATOM 663 O O . THR A 1 84 ? -3.482 12.882 0.617 1.00 98.19 84 THR A O 1
ATOM 666 N N . GLY A 1 85 ? -5.477 13.922 0.708 1.00 97.25 85 GLY A N 1
ATOM 667 C CA . GLY A 1 85 ? -6.252 12.813 1.254 1.00 97.25 85 GLY A CA 1
ATOM 668 C C . GLY A 1 85 ? -7.717 12.950 0.848 1.00 97.25 85 GLY A C 1
ATOM 669 O O . GLY A 1 85 ? -8.167 14.042 0.501 1.00 97.25 85 GLY A O 1
ATOM 670 N N . ALA A 1 86 ? -8.454 11.844 0.865 1.00 98.12 86 ALA A N 1
ATOM 671 C CA . ALA A 1 86 ? -9.876 11.821 0.544 1.00 98.12 86 ALA A CA 1
ATOM 672 C C . ALA A 1 86 ? -10.623 10.910 1.520 1.00 98.12 86 ALA A C 1
ATOM 674 O O . ALA A 1 86 ? -10.111 9.865 1.920 1.00 98.12 86 ALA A O 1
ATOM 675 N N . VAL A 1 87 ? -11.848 11.302 1.866 1.00 97.69 87 VAL A N 1
ATOM 676 C CA . VAL A 1 87 ? -12.789 10.493 2.645 1.00 97.69 87 VAL A CA 1
ATOM 677 C C . VAL A 1 87 ? -14.024 10.269 1.786 1.00 97.69 87 VAL A C 1
ATOM 679 O O . VAL A 1 87 ? -14.574 11.214 1.226 1.00 97.69 87 VAL A O 1
ATOM 682 N N . PHE A 1 88 ? -14.455 9.016 1.690 1.00 97.62 88 PHE A N 1
ATOM 683 C CA . PHE A 1 88 ? -15.697 8.634 1.029 1.00 97.62 88 PHE A CA 1
ATOM 684 C C . PHE A 1 88 ? -16.701 8.224 2.110 1.00 97.62 88 PHE A C 1
ATOM 686 O O . PHE A 1 88 ? -16.549 7.167 2.716 1.00 97.62 88 PHE A O 1
ATOM 693 N N . ALA A 1 89 ? -17.699 9.070 2.368 1.00 96.19 89 ALA A N 1
ATOM 694 C CA . ALA A 1 89 ? -18.771 8.836 3.336 1.00 96.19 89 ALA A CA 1
ATOM 695 C C . ALA A 1 89 ? -20.057 9.547 2.876 1.00 96.19 89 ALA A C 1
ATOM 697 O O . ALA A 1 89 ? -19.984 10.544 2.156 1.00 96.19 89 ALA A O 1
ATOM 698 N N . GLN A 1 90 ? -21.220 9.020 3.261 1.00 96.69 90 GLN A N 1
ATOM 699 C CA . GLN A 1 90 ? -22.536 9.643 3.025 1.00 96.69 90 GLN A CA 1
ATOM 700 C C . GLN A 1 90 ? -23.313 9.897 4.326 1.00 96.69 90 GLN A C 1
ATOM 702 O O . GLN A 1 90 ? -24.458 10.341 4.271 1.00 96.69 90 GLN A O 1
ATOM 707 N N . GLU A 1 91 ? -22.701 9.585 5.468 1.00 85.75 91 GLU A N 1
ATOM 708 C CA . GLU A 1 91 ? -23.237 9.857 6.805 1.00 85.75 91 GLU A CA 1
ATOM 709 C C . GLU A 1 91 ? -22.746 11.206 7.334 1.00 85.75 91 GLU A C 1
ATOM 711 O O . GLU A 1 91 ? -21.580 11.565 7.037 1.00 85.75 91 GLU A O 1
#

Foldseek 3Di:
DLVLLLVVLVVLVPDPQKDWPDASDFDPPPHGDGDQTEMEGQDCQPVVNEDDSPDNYHYDYDDDPVCVVVVVVSVVPNYPDDDDDDDDDDD

Sequence (91 aa):
SFARIKKWIEHAKTSSNLTILAGGGCDDSVGYFIEPCIVESKDPKDPIMKEEIFGPVLTVYVYPEKRYKDILELIDTTTPYGLTGAVFAQE

Secondary structure (DSSP, 8-state):
-HHHHHHHHHHHHH-TTEEEEE---EE-SSS-EE--EEEEES-TTSGGGTS---SSEEEEE---GGGHHHHHHHHHHH-S--S--------